Protein AF-A0A1I3Z027-F1 (afdb_monomer_lite)

Organism: NCBI:txid351675

Radius of gyration: 15.49 Å; chains: 1; bounding box: 41×36×34 Å

pLDDT: mean 84.32, std 16.2, range [37.09, 98.31]

Structure (mmCIF, N/CA/C/O backbone):
data_AF-A0A1I3Z027-F1
#
_entry.id   AF-A0A1I3Z027-F1
#
loop_
_atom_site.group_PDB
_atom_site.id
_atom_site.type_symbol
_atom_site.label_atom_id
_atom_site.label_alt_id
_atom_site.label_comp_id
_atom_site.label_asym_id
_atom_site.label_entity_id
_atom_site.label_seq_id
_atom_site.pdbx_PDB_ins_code
_atom_site.Cartn_x
_atom_site.Cartn_y
_atom_site.Cartn_z
_atom_site.occupancy
_atom_site.B_iso_or_equiv
_atom_site.auth_seq_id
_atom_site.auth_comp_id
_atom_site.auth_asym_id
_atom_site.auth_atom_id
_atom_site.pdbx_PDB_model_num
ATOM 1 N N . MET A 1 1 ? 26.909 11.891 -18.333 1.00 37.09 1 MET A N 1
ATOM 2 C CA . MET A 1 1 ? 25.879 11.552 -17.317 1.00 37.09 1 MET A CA 1
ATOM 3 C C . MET A 1 1 ? 26.572 11.018 -16.068 1.00 37.09 1 MET A C 1
ATOM 5 O O . MET A 1 1 ? 27.541 10.286 -16.215 1.00 37.09 1 MET A O 1
ATOM 9 N N . ALA A 1 2 ? 26.136 11.385 -14.858 1.00 42.16 2 ALA A N 1
ATOM 10 C CA . ALA A 1 2 ? 26.840 11.013 -13.625 1.00 42.16 2 ALA A CA 1
ATOM 11 C C . ALA A 1 2 ? 26.526 9.566 -13.189 1.00 42.16 2 ALA A C 1
ATOM 13 O O . ALA A 1 2 ? 25.468 9.297 -12.620 1.00 42.16 2 ALA A O 1
ATOM 14 N N . ASN A 1 3 ? 27.455 8.636 -13.429 1.00 51.16 3 ASN A N 1
ATOM 15 C CA . ASN A 1 3 ? 27.325 7.225 -13.046 1.00 51.16 3 ASN A CA 1
ATOM 16 C C . ASN A 1 3 ? 27.530 7.037 -11.527 1.00 51.16 3 ASN A C 1
ATOM 18 O O . ASN A 1 3 ? 28.598 6.641 -11.053 1.00 51.16 3 ASN A O 1
ATOM 22 N N . ARG A 1 4 ? 26.509 7.391 -10.736 1.00 54.00 4 ARG A N 1
ATOM 23 C CA . ARG A 1 4 ? 26.561 7.370 -9.268 1.00 54.00 4 ARG A CA 1
ATOM 24 C C . ARG A 1 4 ? 26.399 5.943 -8.732 1.00 54.00 4 ARG A C 1
ATOM 26 O O . ARG A 1 4 ? 25.314 5.552 -8.305 1.00 54.00 4 ARG A O 1
ATOM 33 N N . LYS A 1 5 ? 27.502 5.184 -8.752 1.00 47.44 5 LYS A N 1
ATOM 34 C CA . LYS A 1 5 ? 27.624 3.812 -8.223 1.00 47.44 5 LYS A CA 1
ATOM 35 C C . LYS A 1 5 ? 26.897 3.685 -6.865 1.00 47.44 5 LYS A C 1
ATOM 37 O O . LYS A 1 5 ? 27.190 4.472 -5.960 1.00 47.44 5 LYS A O 1
ATOM 42 N N . PRO A 1 6 ? 25.937 2.753 -6.704 1.00 50.47 6 PRO A N 1
ATOM 43 C CA . PRO A 1 6 ? 25.099 2.696 -5.508 1.00 50.47 6 PRO A CA 1
ATOM 44 C C . PRO A 1 6 ? 25.937 2.394 -4.259 1.00 50.47 6 PRO A C 1
ATOM 46 O O . PRO A 1 6 ? 26.822 1.537 -4.282 1.00 50.47 6 PRO A O 1
ATOM 49 N N . ARG A 1 7 ? 25.653 3.091 -3.149 1.00 51.59 7 ARG A N 1
ATOM 50 C CA . ARG A 1 7 ? 26.336 2.854 -1.867 1.00 51.59 7 ARG A CA 1
ATOM 51 C C . ARG A 1 7 ? 26.079 1.418 -1.395 1.00 51.59 7 ARG A C 1
ATOM 53 O O . ARG A 1 7 ? 24.927 1.019 -1.221 1.00 51.59 7 ARG A O 1
ATOM 60 N N . LYS A 1 8 ? 27.158 0.667 -1.145 1.00 39.97 8 LYS A N 1
ATOM 61 C CA . LYS A 1 8 ? 27.127 -0.693 -0.577 1.00 39.97 8 LYS A CA 1
ATOM 62 C C . LYS A 1 8 ? 26.311 -0.671 0.728 1.00 39.97 8 LYS A C 1
A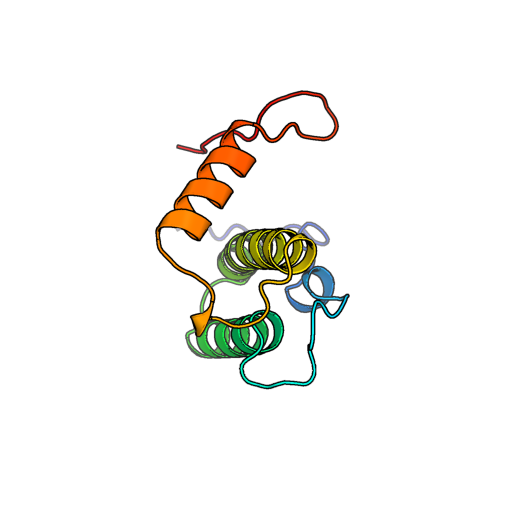TOM 64 O O . LYS A 1 8 ? 26.580 0.158 1.590 1.00 39.97 8 LYS A O 1
ATOM 69 N N . GLY A 1 9 ? 25.2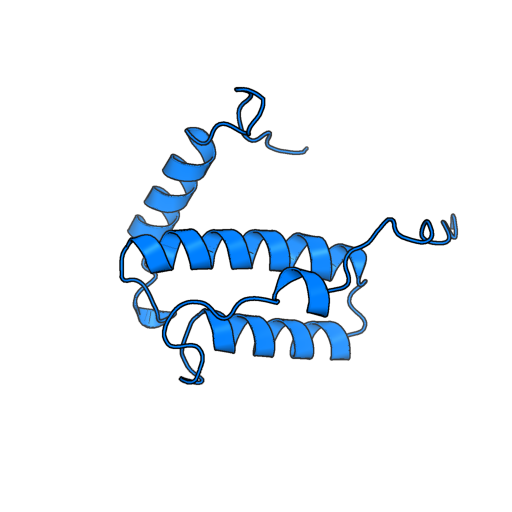76 -1.508 0.833 1.00 49.09 9 GLY A N 1
ATOM 70 C CA . GLY A 1 9 ? 24.365 -1.554 1.992 1.00 49.09 9 GLY A CA 1
ATOM 71 C C . GLY A 1 9 ? 23.294 -0.449 2.085 1.00 49.09 9 GLY A C 1
ATOM 72 O O . GLY A 1 9 ? 22.438 -0.515 2.956 1.00 49.09 9 GLY A O 1
ATOM 73 N N . SER A 1 10 ? 23.265 0.547 1.188 1.00 49.44 10 SER A N 1
ATOM 74 C CA . SER A 1 10 ? 22.276 1.649 1.236 1.00 49.44 10 SER A CA 1
ATOM 75 C C . SER A 1 10 ? 20.866 1.256 0.766 1.00 49.44 10 SER A C 1
ATOM 77 O O . SER A 1 10 ? 19.922 2.050 0.866 1.00 49.44 10 SER A O 1
ATOM 79 N N . PHE A 1 11 ? 20.705 0.059 0.208 1.00 49.56 11 PHE A N 1
ATOM 80 C CA . PHE A 1 11 ? 19.457 -0.404 -0.378 1.00 49.56 11 PHE A CA 1
ATOM 81 C C . PHE A 1 11 ? 19.124 -1.798 0.141 1.00 49.56 11 PHE A C 1
ATOM 83 O O . PHE A 1 11 ? 19.724 -2.766 -0.309 1.00 49.56 11 PHE A O 1
ATOM 90 N N . LEU A 1 12 ? 18.120 -1.882 1.026 1.00 56.69 12 LEU A N 1
ATOM 91 C CA . LEU A 1 12 ? 17.264 -3.067 1.086 1.00 56.69 12 LEU A CA 1
ATOM 92 C C . LEU A 1 12 ? 16.815 -3.371 -0.345 1.00 56.69 12 LEU A C 1
ATOM 94 O O . LEU A 1 12 ? 16.240 -2.494 -1.005 1.00 56.69 12 LEU A O 1
ATOM 98 N N . THR A 1 13 ? 17.113 -4.576 -0.808 1.00 65.31 13 THR A N 1
ATOM 99 C CA . THR A 1 13 ? 16.605 -5.127 -2.062 1.00 65.31 13 THR A CA 1
ATOM 100 C C . THR A 1 13 ? 15.084 -5.207 -2.013 1.00 65.31 13 THR A C 1
ATOM 102 O O . THR A 1 13 ? 14.482 -5.272 -0.939 1.00 65.31 13 THR A O 1
ATOM 105 N N . VAL A 1 14 ? 14.439 -5.277 -3.178 1.00 63.06 14 VAL A N 1
ATOM 106 C CA . VAL A 1 14 ? 13.000 -5.580 -3.264 1.00 63.06 14 VAL A CA 1
ATOM 107 C C . VAL A 1 14 ? 12.622 -6.801 -2.404 1.00 63.06 14 VAL A C 1
ATOM 109 O O . VAL A 1 14 ? 11.651 -6.734 -1.660 1.00 63.06 14 VAL A O 1
ATOM 112 N N . ALA A 1 15 ? 13.415 -7.878 -2.412 1.00 65.44 15 ALA A N 1
ATOM 113 C CA . ALA A 1 15 ? 13.130 -9.085 -1.627 1.00 65.44 15 ALA A CA 1
ATOM 114 C C . ALA A 1 15 ? 13.127 -8.848 -0.101 1.00 65.44 15 ALA A C 1
ATOM 116 O O . ALA A 1 15 ? 12.336 -9.457 0.618 1.00 65.44 15 ALA A O 1
ATOM 117 N N . GLU A 1 16 ? 13.968 -7.943 0.403 1.00 67.25 16 GLU A N 1
ATOM 118 C CA . GLU A 1 16 ? 14.031 -7.615 1.833 1.00 67.25 16 GLU A CA 1
ATOM 119 C C . GLU A 1 16 ? 12.890 -6.696 2.289 1.00 67.25 16 GLU A C 1
ATOM 121 O O . GLU A 1 16 ? 12.503 -6.748 3.456 1.00 67.25 16 GLU A O 1
ATOM 126 N N . VAL A 1 17 ? 12.318 -5.880 1.393 1.00 65.69 17 VAL A N 1
ATOM 127 C CA . VAL A 1 17 ? 11.206 -4.974 1.741 1.00 65.69 17 VAL A CA 1
ATOM 128 C C . VAL A 1 17 ? 9.862 -5.717 1.841 1.00 65.69 17 VAL A C 1
ATOM 130 O O . VAL A 1 17 ? 9.042 -5.354 2.682 1.00 65.69 17 VAL A O 1
ATOM 133 N N . TYR A 1 18 ? 9.647 -6.795 1.073 1.00 67.31 18 TYR A N 1
ATOM 134 C CA . TYR A 1 18 ? 8.390 -7.582 1.080 1.00 67.31 18 TYR A CA 1
ATOM 135 C C . TYR A 1 18 ? 8.505 -8.897 1.862 1.00 67.31 18 TYR A C 1
ATOM 137 O O . TYR A 1 18 ? 7.804 -9.863 1.587 1.00 67.31 18 TYR A O 1
ATOM 145 N N . ARG A 1 19 ? 9.397 -8.950 2.860 1.00 65.38 19 ARG A N 1
ATOM 146 C CA . ARG A 1 19 ? 9.729 -10.187 3.589 1.00 65.38 19 ARG A CA 1
ATOM 147 C C . ARG A 1 19 ? 8.581 -10.765 4.437 1.00 65.38 19 ARG A C 1
ATOM 149 O O . ARG A 1 19 ? 8.679 -11.908 4.874 1.00 65.38 19 ARG A O 1
ATOM 156 N N . LYS A 1 20 ? 7.506 -10.006 4.687 1.00 83.56 20 LYS A N 1
ATOM 157 C CA . LYS A 1 20 ? 6.314 -10.479 5.409 1.00 83.56 20 LYS A CA 1
ATOM 158 C C . LYS A 1 20 ? 5.102 -10.529 4.461 1.00 83.56 20 LYS A C 1
ATOM 160 O O . LYS A 1 20 ? 4.725 -9.481 3.942 1.00 83.56 20 LYS A O 1
ATOM 165 N N . PRO A 1 21 ? 4.466 -11.701 4.272 1.00 87.75 21 PRO A N 1
ATOM 166 C CA . PRO A 1 21 ? 3.170 -11.809 3.604 1.00 87.75 21 PRO A CA 1
ATOM 167 C C . PRO A 1 21 ? 2.075 -11.022 4.336 1.00 87.75 21 PRO A C 1
ATOM 169 O O . PRO A 1 21 ? 2.073 -10.950 5.568 1.00 87.75 21 PRO A O 1
ATOM 172 N N . VAL A 1 22 ? 1.138 -10.441 3.583 1.00 89.25 22 VAL A N 1
ATOM 173 C CA . VAL A 1 22 ? 0.061 -9.588 4.113 1.00 89.25 22 VAL A CA 1
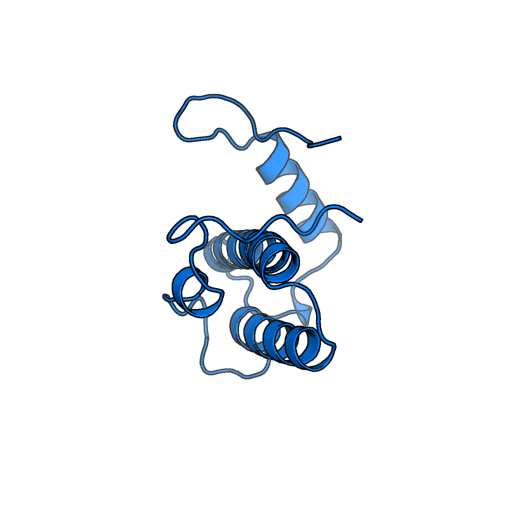ATOM 174 C C . VAL A 1 22 ? -1.274 -9.965 3.463 1.00 89.25 22 VAL A C 1
ATOM 176 O O . VAL A 1 22 ? -1.339 -10.149 2.249 1.00 89.25 22 VAL A O 1
ATOM 179 N N . GLY A 1 23 ? -2.337 -10.071 4.268 1.00 89.31 23 GLY A N 1
ATOM 180 C CA . GLY A 1 23 ? -3.658 -10.517 3.810 1.00 89.31 23 GLY A CA 1
ATOM 181 C C . GLY A 1 23 ? -3.664 -11.986 3.344 1.00 89.31 23 GLY A C 1
ATOM 182 O O . GLY A 1 23 ? -2.787 -12.756 3.746 1.00 89.31 23 GLY A O 1
ATOM 183 N N . PRO A 1 24 ? -4.623 -12.396 2.490 1.00 92.25 24 PRO A N 1
ATOM 184 C CA . PRO A 1 24 ? -4.675 -13.733 1.895 1.00 92.25 24 PRO A CA 1
ATOM 185 C C . PRO A 1 24 ? -3.600 -13.891 0.803 1.00 92.25 24 PRO A C 1
ATOM 187 O O . PRO A 1 24 ? -3.893 -14.014 -0.381 1.00 92.25 24 PRO A O 1
ATOM 190 N N . ALA A 1 25 ? -2.327 -13.879 1.203 1.00 86.75 25 ALA A N 1
ATOM 191 C CA . ALA A 1 25 ? -1.166 -13.804 0.311 1.00 86.75 25 ALA A CA 1
ATOM 192 C C . ALA A 1 25 ? -0.997 -14.991 -0.661 1.00 86.75 25 ALA A C 1
ATOM 194 O O . ALA A 1 25 ? -0.215 -14.891 -1.606 1.00 86.75 25 ALA A O 1
ATOM 195 N N . HIS A 1 26 ? -1.715 -16.095 -0.437 1.00 87.50 26 HIS A N 1
ATOM 196 C CA . HIS A 1 26 ? -1.772 -17.247 -1.341 1.00 87.50 26 HIS A CA 1
ATOM 197 C C . HIS A 1 26 ? -2.811 -17.084 -2.468 1.00 87.50 26 HIS A C 1
ATOM 199 O O . HIS A 1 26 ? -2.738 -17.806 -3.459 1.00 87.50 26 HIS A O 1
ATOM 205 N N . ASP A 1 27 ? -3.753 -16.138 -2.356 1.00 94.19 27 ASP A N 1
ATOM 206 C CA . ASP A 1 27 ? -4.715 -15.842 -3.421 1.00 94.19 27 ASP A CA 1
ATOM 207 C C . ASP A 1 27 ? -4.056 -14.948 -4.500 1.00 94.19 27 ASP A C 1
ATOM 209 O O . ASP A 1 27 ? -3.584 -13.849 -4.177 1.00 94.19 27 ASP A O 1
ATOM 213 N N . PRO A 1 28 ? -4.040 -15.355 -5.788 1.00 94.06 28 PRO A N 1
ATOM 214 C CA . PRO A 1 28 ? -3.390 -14.618 -6.880 1.00 94.06 28 PRO A CA 1
ATOM 215 C C . PRO A 1 28 ? -4.084 -13.300 -7.287 1.00 94.06 28 PRO A C 1
ATOM 217 O O . PRO A 1 28 ? -3.542 -12.562 -8.125 1.00 94.06 28 PRO A O 1
ATOM 220 N N . LYS A 1 29 ? -5.268 -13.010 -6.730 1.00 94.38 29 LYS A N 1
ATOM 221 C CA . LYS A 1 29 ? -6.031 -11.754 -6.844 1.00 94.38 29 LYS A CA 1
ATOM 222 C C . LYS A 1 29 ? -5.863 -10.845 -5.619 1.00 94.38 29 LYS A C 1
ATOM 224 O O . LYS A 1 29 ? -6.306 -9.696 -5.670 1.00 94.38 29 LYS A O 1
ATOM 229 N N . SER A 1 30 ? -5.251 -11.325 -4.531 1.00 95.62 30 SER A N 1
ATOM 230 C CA . SER A 1 30 ? -4.960 -10.493 -3.358 1.00 95.62 30 SER A CA 1
ATOM 231 C C . SER A 1 30 ? -4.056 -9.315 -3.730 1.00 95.62 30 SER A C 1
ATOM 233 O O . SER A 1 30 ? -3.174 -9.432 -4.586 1.00 95.62 30 SER A O 1
ATOM 235 N N . LEU A 1 31 ? -4.226 -8.173 -3.061 1.00 95.62 31 LEU A N 1
ATOM 236 C CA . LEU A 1 31 ? -3.400 -6.982 -3.289 1.00 95.62 31 LEU A CA 1
ATOM 237 C C . LEU A 1 31 ? -1.898 -7.283 -3.142 1.00 95.62 31 LEU A C 1
ATOM 239 O O . LEU A 1 31 ? -1.086 -6.750 -3.898 1.00 95.62 31 LEU A O 1
ATOM 243 N N . TYR A 1 32 ? -1.526 -8.167 -2.210 1.00 94.19 32 TYR A N 1
ATOM 244 C CA . TYR A 1 32 ? -0.141 -8.591 -1.996 1.00 94.19 32 TYR A CA 1
ATOM 245 C C . TYR A 1 32 ? 0.403 -9.429 -3.167 1.00 94.19 32 TYR A C 1
ATOM 247 O O . TYR A 1 32 ? 1.475 -9.121 -3.690 1.00 94.19 32 TYR A O 1
ATOM 255 N N . ALA A 1 33 ? -0.343 -10.429 -3.653 1.00 93.31 33 ALA A N 1
ATOM 256 C CA . ALA A 1 33 ? 0.069 -11.208 -4.824 1.00 93.31 33 ALA A CA 1
ATOM 257 C C . ALA A 1 33 ? 0.122 -10.351 -6.103 1.00 93.31 33 ALA A C 1
ATOM 259 O O . ALA A 1 33 ? 1.044 -10.488 -6.912 1.00 93.31 33 ALA A O 1
ATOM 260 N N . LEU A 1 34 ? -0.820 -9.416 -6.269 1.00 94.94 34 LEU A N 1
ATOM 261 C CA . LEU A 1 34 ? -0.811 -8.443 -7.365 1.00 94.94 34 LEU A CA 1
ATOM 262 C C . LEU A 1 34 ? 0.406 -7.507 -7.294 1.00 94.94 34 LEU A C 1
ATOM 264 O O . LEU A 1 34 ? 1.006 -7.227 -8.333 1.00 94.94 34 LEU A O 1
ATOM 268 N N . LEU A 1 35 ? 0.831 -7.089 -6.095 1.00 93.38 35 LEU A N 1
ATOM 269 C CA . LEU A 1 35 ? 2.055 -6.305 -5.914 1.00 93.38 35 LEU A CA 1
ATOM 270 C C . LEU A 1 35 ? 3.302 -7.084 -6.351 1.00 93.38 35 LEU A C 1
ATOM 272 O O . LEU A 1 35 ? 4.114 -6.547 -7.103 1.00 93.38 35 LEU A O 1
ATOM 276 N N . LEU A 1 36 ? 3.438 -8.349 -5.940 1.00 91.44 36 LEU A N 1
ATOM 277 C CA . LEU A 1 36 ? 4.562 -9.198 -6.355 1.00 91.44 36 LEU A CA 1
ATOM 278 C C . LEU A 1 36 ? 4.594 -9.397 -7.881 1.00 91.44 36 LEU A C 1
ATOM 280 O O . LEU A 1 36 ? 5.646 -9.247 -8.502 1.00 91.44 36 LEU A O 1
ATOM 284 N N . ARG A 1 37 ? 3.438 -9.650 -8.507 1.00 92.50 37 ARG A N 1
ATOM 285 C CA . ARG A 1 37 ? 3.317 -9.769 -9.974 1.00 92.50 37 ARG A CA 1
ATOM 286 C C . ARG A 1 37 ? 3.707 -8.473 -10.691 1.00 92.50 37 ARG A C 1
ATOM 288 O O . ARG A 1 37 ? 4.441 -8.518 -11.677 1.00 92.50 37 ARG A O 1
ATOM 295 N N . PHE A 1 38 ? 3.269 -7.321 -10.182 1.00 91.69 38 PHE A N 1
ATOM 296 C CA . PHE A 1 38 ? 3.626 -6.010 -10.728 1.00 91.69 38 PHE A CA 1
ATOM 297 C C . PHE A 1 38 ? 5.131 -5.720 -10.609 1.00 91.69 38 PHE A C 1
ATOM 299 O O . PHE A 1 38 ? 5.741 -5.245 -11.563 1.00 91.69 38 PHE A O 1
ATOM 306 N N . VAL A 1 39 ? 5.758 -6.061 -9.480 1.00 90.00 39 VAL A N 1
ATOM 307 C CA . VAL A 1 39 ? 7.213 -5.931 -9.271 1.00 90.00 39 VAL A CA 1
ATOM 308 C C . VAL A 1 39 ? 8.010 -6.708 -10.317 1.00 90.00 39 VAL A C 1
ATOM 310 O O . VAL A 1 39 ? 8.920 -6.143 -10.928 1.00 90.00 39 VAL A O 1
ATOM 313 N N . THR A 1 40 ? 7.659 -7.974 -10.551 1.00 90.44 40 THR A N 1
ATOM 314 C CA . THR A 1 40 ? 8.308 -8.819 -11.566 1.00 90.44 40 THR A CA 1
ATOM 315 C C . THR A 1 40 ? 8.149 -8.209 -12.962 1.00 90.44 40 THR A C 1
ATOM 317 O O . THR A 1 40 ? 9.146 -7.942 -13.631 1.00 90.44 40 THR A O 1
ATOM 320 N N . TRP A 1 41 ? 6.921 -7.825 -13.330 1.00 93.44 41 TRP A N 1
ATOM 321 C CA . TRP A 1 41 ? 6.601 -7.158 -14.599 1.00 93.44 41 TRP A CA 1
ATOM 322 C C . TRP A 1 41 ? 7.385 -5.850 -14.828 1.00 93.44 41 TRP A C 1
ATOM 324 O O . TRP A 1 41 ? 7.767 -5.537 -15.959 1.00 93.44 41 TRP A O 1
ATOM 334 N N . ARG A 1 42 ? 7.659 -5.066 -13.772 1.00 90.50 42 ARG A N 1
ATOM 335 C CA . ARG A 1 42 ? 8.498 -3.855 -13.867 1.00 90.50 42 ARG A CA 1
ATOM 336 C C . ARG A 1 42 ? 9.987 -4.202 -14.021 1.00 90.50 42 ARG A C 1
ATOM 338 O O . ARG A 1 42 ? 10.670 -3.537 -14.799 1.00 90.50 42 ARG A O 1
ATOM 345 N N . ARG A 1 43 ? 10.491 -5.228 -13.321 1.00 86.00 43 ARG A N 1
ATOM 346 C CA . ARG A 1 43 ? 11.896 -5.684 -13.410 1.00 86.00 43 ARG A CA 1
ATOM 347 C C . ARG A 1 43 ? 12.261 -6.190 -14.803 1.00 86.00 43 ARG A C 1
ATOM 349 O O . ARG A 1 43 ? 13.277 -5.763 -15.339 1.00 86.00 43 ARG A O 1
ATOM 356 N N . GLU A 1 44 ? 11.391 -6.987 -15.422 1.00 91.06 44 GLU A N 1
ATOM 357 C CA . GLU A 1 44 ? 11.507 -7.428 -16.828 1.00 91.06 44 GLU A CA 1
ATOM 358 C C . GLU A 1 44 ? 11.671 -6.260 -17.818 1.00 91.06 44 GLU A C 1
ATOM 360 O O . GLU A 1 44 ? 12.252 -6.412 -18.887 1.00 91.06 44 GLU A O 1
ATOM 365 N N . ARG A 1 45 ? 11.165 -5.073 -17.459 1.00 91.12 45 ARG A N 1
ATOM 366 C CA . ARG A 1 45 ? 11.199 -3.845 -18.271 1.00 91.12 45 ARG A CA 1
ATOM 367 C C . ARG A 1 45 ? 12.362 -2.922 -17.901 1.00 91.12 45 ARG A C 1
ATOM 369 O O . ARG A 1 45 ? 12.298 -1.725 -18.169 1.00 91.12 45 ARG A O 1
ATOM 376 N N . ASN A 1 46 ? 13.409 -3.461 -17.270 1.00 85.62 46 ASN A N 1
ATOM 377 C CA . ASN A 1 46 ? 14.626 -2.747 -16.867 1.00 85.62 46 ASN A CA 1
ATOM 378 C C . ASN A 1 46 ? 14.366 -1.498 -15.992 1.00 85.62 46 ASN A C 1
ATOM 380 O O . ASN A 1 46 ? 15.114 -0.519 -16.037 1.00 85.62 46 ASN A O 1
ATOM 384 N N . TRP A 1 47 ? 13.303 -1.510 -15.173 1.00 80.00 47 TRP A N 1
ATOM 385 C CA . TRP A 1 47 ? 13.042 -0.439 -14.203 1.00 80.00 47 TRP A CA 1
ATOM 386 C C . TRP A 1 47 ? 14.130 -0.417 -13.123 1.00 80.00 47 TRP A C 1
ATOM 388 O O . TRP A 1 47 ? 14.470 -1.458 -12.564 1.00 80.00 47 TRP A O 1
ATOM 398 N N . SER A 1 48 ? 14.662 0.769 -12.795 1.00 84.94 48 SER A N 1
ATOM 399 C CA . SER A 1 48 ? 15.762 0.874 -11.827 1.00 84.94 48 SER A CA 1
ATOM 400 C C . SER A 1 48 ? 15.353 0.341 -10.448 1.00 84.94 48 SER A C 1
ATOM 402 O O . SER A 1 48 ? 14.283 0.684 -9.940 1.00 84.94 48 SER A O 1
ATOM 404 N N . GLU A 1 49 ? 16.218 -0.454 -9.809 1.00 81.12 49 GLU A N 1
ATOM 405 C CA . GLU A 1 49 ? 15.948 -1.048 -8.486 1.00 81.12 49 GLU A CA 1
ATOM 406 C C . GLU A 1 49 ? 15.666 0.030 -7.418 1.00 81.12 49 GLU A C 1
ATOM 408 O O . GLU A 1 49 ? 14.850 -0.182 -6.525 1.00 81.12 49 GLU A O 1
ATOM 413 N N . THR A 1 50 ? 16.234 1.235 -7.555 1.00 82.69 50 THR A N 1
ATOM 414 C CA . THR A 1 50 ? 15.894 2.403 -6.720 1.00 82.69 50 THR A CA 1
ATOM 415 C C . THR A 1 50 ? 14.438 2.843 -6.908 1.00 82.69 50 THR A C 1
ATOM 417 O O . THR A 1 50 ? 13.737 3.079 -5.924 1.00 82.69 50 THR A O 1
ATOM 420 N N . THR A 1 51 ? 13.965 2.942 -8.155 1.00 84.75 51 THR A N 1
ATOM 421 C CA . THR A 1 51 ? 12.569 3.291 -8.476 1.00 84.75 51 THR A CA 1
ATOM 422 C C . THR A 1 51 ? 11.613 2.212 -7.974 1.00 84.75 51 THR A C 1
ATOM 424 O O . THR A 1 51 ? 10.606 2.538 -7.350 1.00 84.75 51 THR A O 1
ATOM 427 N N . LEU A 1 52 ? 11.956 0.939 -8.201 1.00 86.25 52 LEU A N 1
ATOM 428 C CA . LEU A 1 52 ? 11.195 -0.222 -7.735 1.00 86.25 52 LEU A CA 1
ATOM 429 C C . LEU A 1 52 ? 11.069 -0.225 -6.211 1.00 86.25 52 LEU A C 1
ATOM 431 O O . LEU A 1 52 ? 9.959 -0.254 -5.688 1.00 86.25 52 LEU A O 1
ATOM 435 N N . LYS A 1 53 ? 12.191 -0.103 -5.491 1.00 84.31 53 LYS A N 1
ATOM 436 C CA . LYS A 1 53 ? 12.213 -0.038 -4.025 1.00 84.31 53 LYS A CA 1
ATOM 437 C C . LYS A 1 53 ? 11.274 1.046 -3.493 1.00 84.31 53 LYS A C 1
ATOM 439 O O . LYS A 1 53 ? 10.495 0.763 -2.592 1.00 84.31 53 LYS A O 1
ATOM 444 N N . VAL A 1 54 ? 11.338 2.266 -4.035 1.00 85.38 54 VAL A N 1
ATOM 445 C CA . VAL A 1 54 ? 10.511 3.397 -3.572 1.00 85.38 54 VAL A CA 1
ATOM 446 C C . VAL A 1 54 ? 9.031 3.178 -3.893 1.00 85.38 54 VAL A C 1
ATOM 448 O O . VAL A 1 54 ? 8.199 3.263 -2.994 1.00 85.38 54 VAL A O 1
ATOM 451 N N . GLN A 1 55 ? 8.697 2.850 -5.145 1.00 87.50 55 GLN A N 1
ATOM 452 C CA . GLN A 1 55 ? 7.315 2.608 -5.571 1.00 87.50 55 GLN A CA 1
ATOM 453 C C . GLN A 1 55 ? 6.663 1.506 -4.732 1.00 87.50 55 GLN A C 1
ATOM 455 O O . GLN A 1 55 ? 5.615 1.711 -4.122 1.00 87.50 55 GLN A O 1
ATOM 460 N N . THR A 1 56 ? 7.307 0.344 -4.675 1.00 90.06 56 THR A N 1
ATOM 461 C CA . THR A 1 56 ? 6.743 -0.856 -4.064 1.00 90.06 56 THR A CA 1
ATOM 462 C C . THR A 1 56 ? 6.718 -0.755 -2.531 1.00 90.06 56 THR A C 1
ATOM 464 O O . THR A 1 56 ? 5.794 -1.281 -1.916 1.00 90.06 56 THR A O 1
ATOM 467 N N . HIS A 1 57 ? 7.616 0.022 -1.906 1.00 88.56 57 HIS A N 1
ATOM 468 C CA . HIS A 1 57 ? 7.523 0.394 -0.487 1.00 88.56 57 HIS A CA 1
ATOM 469 C C . HIS A 1 57 ? 6.231 1.174 -0.191 1.00 88.56 57 HIS A C 1
ATOM 471 O O . HIS A 1 57 ? 5.498 0.821 0.733 1.00 88.56 57 HIS A O 1
ATOM 477 N N . HIS A 1 58 ? 5.904 2.189 -1.000 1.00 89.56 58 HIS A N 1
ATOM 478 C CA . HIS A 1 58 ? 4.664 2.953 -0.830 1.00 89.56 58 HIS A CA 1
ATOM 479 C C . HIS A 1 58 ? 3.410 2.106 -1.093 1.00 89.56 58 HIS A C 1
ATOM 481 O O . HIS A 1 58 ? 2.438 2.213 -0.344 1.00 89.56 58 HIS A O 1
ATOM 487 N N . THR A 1 59 ? 3.428 1.225 -2.100 1.00 92.88 59 THR A N 1
ATOM 488 C CA . THR A 1 59 ? 2.304 0.305 -2.348 1.00 92.88 59 THR A CA 1
ATOM 489 C C . THR A 1 59 ? 2.146 -0.724 -1.226 1.00 92.88 59 THR A C 1
ATOM 491 O O . THR A 1 59 ? 1.027 -1.001 -0.816 1.00 92.88 59 THR A O 1
ATOM 494 N N . TYR A 1 60 ? 3.234 -1.247 -0.659 1.00 93.50 60 TYR A N 1
ATOM 495 C CA . TYR A 1 60 ? 3.168 -2.164 0.483 1.00 93.50 60 TYR A CA 1
ATOM 496 C C . TYR A 1 60 ? 2.612 -1.485 1.747 1.00 93.50 60 TYR A C 1
ATOM 498 O O . TYR A 1 60 ? 1.791 -2.078 2.445 1.00 93.50 60 TYR A O 1
ATOM 506 N N . HIS A 1 61 ? 2.955 -0.216 2.002 1.00 92.69 61 HIS A N 1
ATOM 507 C CA . HIS A 1 61 ? 2.322 0.565 3.074 1.00 92.69 61 HIS A CA 1
ATOM 508 C C . HIS A 1 61 ? 0.817 0.786 2.856 1.00 92.69 61 HIS A C 1
ATOM 510 O O . HIS A 1 61 ? 0.052 0.690 3.816 1.00 92.69 61 HIS A O 1
ATOM 516 N N . PHE A 1 62 ? 0.372 0.992 1.611 1.00 95.81 62 PHE A N 1
ATOM 517 C CA . PHE A 1 62 ? -1.058 1.000 1.286 1.00 95.81 62 PHE A CA 1
ATOM 518 C C . PHE A 1 62 ? -1.723 -0.354 1.581 1.00 95.81 62 PHE A C 1
ATOM 520 O O . PHE A 1 62 ? -2.809 -0.383 2.150 1.00 95.81 62 PHE A O 1
ATOM 527 N N . ILE A 1 63 ? -1.070 -1.476 1.260 1.00 95.81 63 ILE A N 1
ATOM 528 C CA . ILE A 1 63 ? -1.618 -2.825 1.496 1.00 95.81 63 ILE A CA 1
ATOM 529 C C . ILE A 1 63 ? -1.724 -3.149 2.990 1.00 95.81 63 ILE A C 1
ATOM 531 O O . ILE A 1 63 ? -2.720 -3.740 3.404 1.00 95.81 63 ILE A O 1
ATOM 535 N N . LEU A 1 64 ? -0.752 -2.733 3.810 1.00 95.12 64 LEU A N 1
ATOM 536 C CA . LEU A 1 64 ? -0.852 -2.829 5.273 1.00 95.12 64 LEU A CA 1
ATOM 537 C C . LEU A 1 64 ? -2.075 -2.054 5.789 1.00 95.12 64 LEU A C 1
ATOM 539 O O . LEU A 1 64 ? -2.918 -2.618 6.484 1.00 95.12 64 LEU A O 1
ATOM 543 N N . TRP A 1 65 ? -2.224 -0.796 5.366 1.00 96.50 65 TRP A N 1
ATOM 544 C CA . TRP A 1 65 ? -3.365 0.051 5.721 1.00 96.50 65 TRP A CA 1
ATOM 545 C C . TRP A 1 65 ? -4.713 -0.506 5.219 1.00 96.50 65 TRP A C 1
ATOM 547 O O . TRP A 1 65 ? -5.729 -0.393 5.904 1.00 96.50 65 TRP A O 1
ATOM 557 N N . ALA A 1 66 ? -4.748 -1.131 4.044 1.00 97.31 66 ALA A N 1
ATOM 558 C CA . ALA A 1 66 ? -5.939 -1.789 3.508 1.00 97.31 66 ALA A CA 1
ATOM 559 C C . ALA A 1 66 ? -6.304 -3.042 4.331 1.00 97.31 66 ALA A C 1
ATOM 561 O O . ALA A 1 66 ? -7.457 -3.228 4.720 1.00 97.31 66 ALA A O 1
ATOM 562 N N . THR A 1 67 ? -5.295 -3.837 4.697 1.00 95.62 67 THR A N 1
ATOM 563 C CA . THR A 1 67 ? -5.418 -5.072 5.490 1.00 95.62 67 THR A CA 1
ATOM 564 C C . THR A 1 67 ? -5.954 -4.818 6.898 1.00 95.62 67 THR A C 1
ATOM 566 O O . THR A 1 67 ? -6.855 -5.525 7.338 1.00 95.62 67 THR A O 1
ATOM 569 N N . GLU A 1 68 ? -5.502 -3.752 7.569 1.00 95.69 68 GLU A N 1
ATOM 570 C CA . GLU A 1 68 ? -6.076 -3.259 8.840 1.00 95.69 68 GLU A CA 1
ATOM 571 C C . GLU A 1 68 ? -7.592 -2.975 8.769 1.00 95.69 68 GLU A C 1
ATOM 573 O O . GLU A 1 68 ? -8.244 -2.821 9.800 1.00 95.69 68 GLU A O 1
ATOM 578 N N . ARG A 1 69 ? -8.150 -2.842 7.559 1.00 95.94 69 ARG A N 1
ATOM 579 C CA . ARG A 1 69 ? -9.539 -2.441 7.280 1.00 95.94 69 ARG A CA 1
ATOM 580 C C 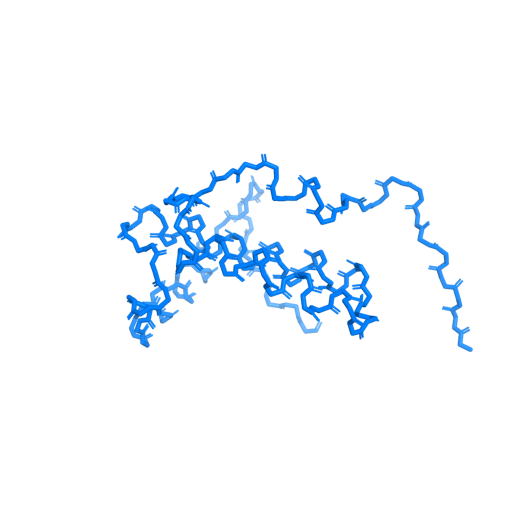. ARG A 1 69 ? -10.326 -3.525 6.533 1.00 95.94 69 ARG A C 1
ATOM 582 O O . ARG A 1 69 ? -11.415 -3.242 6.044 1.00 95.94 69 ARG A O 1
ATOM 589 N N . GLY A 1 70 ? -9.786 -4.745 6.449 1.00 96.38 70 GLY A N 1
ATOM 590 C CA . GLY A 1 70 ? -10.420 -5.885 5.776 1.00 96.38 70 GLY A CA 1
ATOM 591 C C . GLY A 1 70 ? -10.447 -5.800 4.245 1.00 96.38 70 GLY A C 1
ATOM 592 O O . GLY A 1 70 ? -11.166 -6.567 3.614 1.00 96.38 70 GLY A O 1
ATOM 593 N N . LEU A 1 71 ? -9.694 -4.873 3.647 1.00 97.44 71 LEU A N 1
ATOM 594 C CA . LEU A 1 71 ? -9.632 -4.664 2.200 1.00 97.44 71 LEU A CA 1
ATOM 595 C C . LEU A 1 71 ? -8.472 -5.486 1.627 1.00 97.44 71 LEU A C 1
ATOM 597 O O . LEU A 1 71 ? -7.303 -5.177 1.878 1.00 97.44 71 LEU A O 1
ATOM 601 N N . TYR A 1 72 ? -8.792 -6.540 0.874 1.00 96.75 72 TYR A N 1
ATOM 602 C CA . TYR A 1 72 ? -7.822 -7.567 0.478 1.00 96.75 72 TYR A CA 1
ATOM 603 C C . TYR A 1 72 ? -7.638 -7.705 -1.033 1.00 96.75 72 TYR A C 1
ATOM 605 O O . TYR A 1 72 ? -6.585 -8.187 -1.463 1.00 96.75 72 TYR A O 1
ATOM 613 N N . TYR A 1 73 ? -8.610 -7.272 -1.836 1.00 96.81 73 TYR A N 1
ATOM 614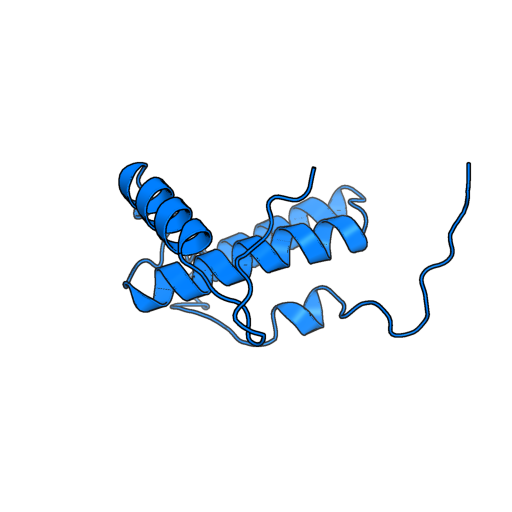 C CA . TYR A 1 73 ? -8.627 -7.443 -3.286 1.00 96.81 73 TYR A CA 1
ATOM 615 C C . TYR A 1 73 ? -8.685 -6.094 -4.005 1.00 96.81 73 TYR A C 1
ATOM 617 O O . TYR A 1 73 ? -9.220 -5.111 -3.500 1.00 96.81 73 TYR A O 1
ATOM 625 N N . ALA A 1 74 ? -8.158 -6.039 -5.230 1.00 94.00 74 ALA A N 1
ATOM 626 C CA . ALA A 1 74 ? -8.179 -4.808 -6.028 1.00 94.00 74 ALA A CA 1
ATOM 627 C C . ALA A 1 74 ? -9.602 -4.332 -6.384 1.00 94.00 74 ALA A C 1
ATOM 629 O O . ALA A 1 74 ? -9.808 -3.136 -6.562 1.00 94.00 74 ALA A O 1
ATOM 630 N N . ALA A 1 75 ? -10.577 -5.248 -6.446 1.00 94.56 75 ALA A N 1
ATOM 631 C CA . ALA A 1 75 ? -11.985 -4.926 -6.688 1.00 94.56 75 ALA A CA 1
ATOM 632 C C . ALA A 1 75 ? -12.634 -4.141 -5.530 1.00 94.56 75 ALA A C 1
ATOM 634 O O . ALA A 1 75 ? -13.550 -3.357 -5.767 1.00 94.56 75 ALA A O 1
ATOM 635 N N . ASP A 1 76 ? -12.127 -4.296 -4.302 1.00 94.75 76 ASP A N 1
ATOM 636 C CA . ASP A 1 76 ? -12.640 -3.602 -3.115 1.00 94.75 76 ASP A CA 1
ATOM 637 C C . ASP A 1 76 ? -12.234 -2.112 -3.105 1.00 94.75 76 ASP A C 1
ATOM 639 O O . ASP A 1 76 ? -12.811 -1.299 -2.381 1.00 94.75 76 ASP A O 1
ATOM 643 N N . ILE A 1 77 ? -11.207 -1.732 -3.879 1.00 96.88 77 ILE A N 1
ATOM 644 C CA . ILE A 1 77 ? -10.545 -0.424 -3.789 1.00 96.88 77 ILE A CA 1
ATOM 645 C C . ILE A 1 77 ? -11.276 0.628 -4.629 1.00 96.88 77 ILE A C 1
ATOM 647 O O . ILE A 1 77 ? -10.936 0.925 -5.773 1.00 96.88 77 ILE A O 1
ATOM 651 N N . THR A 1 78 ? -12.286 1.235 -4.013 1.00 97.94 78 THR A N 1
ATOM 652 C CA . THR A 1 78 ? -13.081 2.325 -4.594 1.00 97.94 78 THR A CA 1
ATOM 653 C C . THR A 1 78 ? -12.443 3.710 -4.394 1.00 97.94 78 THR A C 1
ATOM 655 O O . THR A 1 78 ? -11.576 3.914 -3.541 1.00 97.94 78 THR A O 1
ATOM 658 N N . ARG A 1 79 ? -12.909 4.717 -5.150 1.00 97.44 79 ARG A N 1
ATOM 659 C CA . ARG A 1 79 ? -12.441 6.115 -5.034 1.00 97.44 79 ARG A CA 1
ATOM 660 C C . ARG A 1 79 ? -12.533 6.676 -3.590 1.00 97.44 79 ARG A C 1
ATOM 662 O O . ARG A 1 79 ? -11.519 7.202 -3.132 1.00 97.44 79 ARG A O 1
ATOM 669 N N . PRO A 1 80 ? -13.628 6.483 -2.819 1.00 98.31 80 PRO A N 1
ATOM 670 C CA . PRO A 1 80 ? -13.687 6.897 -1.409 1.00 98.31 80 PRO A CA 1
ATOM 671 C C . PRO A 1 80 ? -12.663 6.214 -0.486 1.00 98.31 80 PRO A C 1
ATOM 673 O O . PRO A 1 80 ? -12.255 6.791 0.523 1.00 98.31 80 PRO A O 1
ATOM 676 N N . ILE A 1 81 ? -12.217 4.994 -0.809 1.00 98.19 81 ILE A N 1
ATOM 677 C CA . ILE A 1 81 ? -11.156 4.299 -0.061 1.00 98.19 81 ILE A CA 1
ATOM 678 C C . ILE A 1 81 ? -9.794 4.949 -0.331 1.00 98.19 81 ILE A C 1
ATOM 680 O O . ILE A 1 81 ? -9.022 5.154 0.607 1.00 98.19 81 ILE A O 1
ATOM 684 N N . LEU A 1 82 ? -9.522 5.350 -1.576 1.00 97.75 82 LEU A N 1
ATOM 685 C CA . LEU A 1 82 ? -8.311 6.097 -1.930 1.00 97.75 82 LEU A CA 1
ATOM 686 C C . LEU A 1 82 ? -8.281 7.487 -1.269 1.00 97.75 82 LEU A C 1
ATOM 688 O O . LEU A 1 82 ? -7.251 7.876 -0.723 1.00 97.75 82 LEU A O 1
ATOM 692 N N . GLU A 1 83 ? -9.412 8.196 -1.222 1.00 97.94 83 GLU A N 1
ATOM 693 C CA . GLU A 1 83 ? -9.542 9.473 -0.495 1.00 97.94 83 GLU A CA 1
ATOM 694 C C . GLU A 1 83 ? -9.341 9.291 1.022 1.00 97.94 83 GLU A C 1
ATOM 696 O O . GLU A 1 83 ? -8.655 10.087 1.672 1.00 97.94 83 GLU A O 1
ATOM 701 N N . ARG A 1 84 ? -9.854 8.194 1.602 1.00 98.00 84 ARG A N 1
ATOM 702 C CA . ARG A 1 84 ? -9.606 7.835 3.009 1.00 98.00 84 ARG A CA 1
ATOM 703 C C . ARG A 1 84 ? -8.124 7.528 3.272 1.00 98.00 84 ARG A C 1
ATOM 705 O O . ARG A 1 84 ? -7.617 7.906 4.329 1.00 98.00 84 ARG A O 1
ATOM 712 N N . TYR A 1 85 ? -7.419 6.902 2.326 1.00 97.69 85 TYR A N 1
ATOM 713 C CA . TYR A 1 85 ? -5.972 6.679 2.420 1.00 97.69 85 TYR A CA 1
ATOM 714 C C . TYR A 1 85 ? -5.177 7.987 2.310 1.00 97.69 85 TYR A C 1
ATOM 716 O O . TYR A 1 85 ? -4.293 8.232 3.126 1.00 97.69 85 TYR A O 1
ATOM 724 N N . GLN A 1 86 ? -5.537 8.883 1.385 1.00 96.19 86 GLN A N 1
ATOM 725 C CA . GLN A 1 86 ? -4.937 10.221 1.286 1.00 96.19 86 GLN A CA 1
ATOM 726 C C . GLN A 1 86 ? -5.104 11.015 2.592 1.00 96.19 86 GLN A C 1
ATOM 728 O O . GLN A 1 86 ? -4.130 11.569 3.106 1.00 96.19 86 GLN A O 1
ATOM 733 N N . ARG A 1 87 ? -6.303 11.002 3.196 1.00 96.38 87 ARG A N 1
ATOM 734 C CA . ARG A 1 87 ? -6.547 11.634 4.504 1.00 96.38 87 ARG A CA 1
ATOM 735 C C . ARG A 1 87 ? -5.742 10.983 5.634 1.00 96.38 87 ARG A C 1
ATOM 737 O O . ARG A 1 87 ? -5.271 11.691 6.520 1.00 96.38 87 ARG A O 1
ATOM 744 N N . HIS A 1 88 ? -5.545 9.664 5.600 1.00 95.50 88 HIS A N 1
ATOM 745 C CA . HIS A 1 88 ? -4.647 8.979 6.532 1.00 95.50 88 HIS A CA 1
ATOM 746 C C . HIS A 1 88 ? -3.191 9.444 6.369 1.00 95.50 88 HIS A C 1
ATOM 748 O O . HIS A 1 88 ? -2.574 9.797 7.368 1.00 95.50 88 HIS A O 1
ATOM 754 N N . LEU A 1 89 ? -2.662 9.521 5.141 1.00 94.75 89 LEU A N 1
ATOM 755 C CA . LEU A 1 89 ? -1.294 9.994 4.883 1.00 94.75 89 LEU A CA 1
ATOM 756 C C . LEU A 1 89 ? -1.077 11.456 5.307 1.00 94.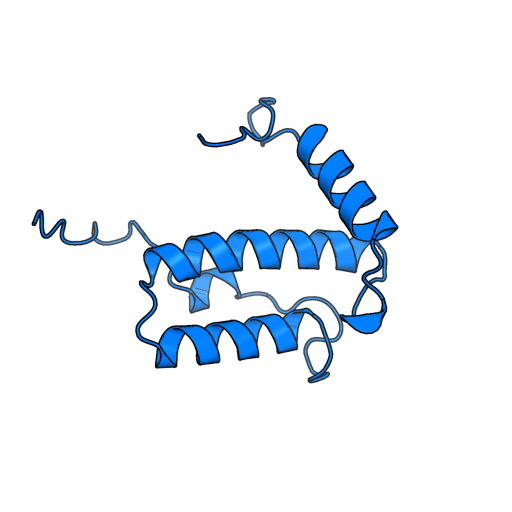75 89 LEU A C 1
ATOM 758 O O . LEU A 1 89 ? -0.011 11.779 5.821 1.00 94.75 89 LEU A O 1
ATOM 762 N N . PHE A 1 90 ? -2.084 12.321 5.146 1.00 93.25 90 PHE A N 1
ATOM 763 C CA . PHE A 1 90 ? -2.039 13.713 5.614 1.00 93.25 90 PHE A CA 1
ATOM 764 C C . PHE A 1 90 ? -1.972 13.825 7.148 1.00 93.25 90 PHE A C 1
ATOM 766 O O . PHE A 1 90 ? -1.254 14.665 7.689 1.00 93.25 90 PHE A O 1
ATOM 773 N N . LEU A 1 91 ? -2.702 12.964 7.864 1.00 94.19 91 LEU A N 1
ATOM 774 C CA . LEU A 1 91 ? -2.691 12.924 9.330 1.00 94.19 91 LEU A CA 1
ATOM 775 C C . LEU A 1 91 ? -1.503 12.127 9.903 1.00 94.19 91 LEU A C 1
ATOM 777 O O . LEU A 1 91 ? -1.187 12.277 11.085 1.00 94.19 91 LEU A O 1
ATOM 781 N N . TYR A 1 92 ? -0.844 11.297 9.087 1.00 92.50 92 TYR A N 1
ATOM 782 C CA . TYR A 1 92 ? 0.222 10.393 9.508 1.00 92.50 92 TYR A CA 1
ATOM 783 C C . TYR A 1 92 ? 1.435 11.142 10.066 1.00 92.50 92 TYR A C 1
ATOM 785 O O . TYR A 1 92 ? 2.054 11.975 9.396 1.00 92.50 92 TYR A O 1
ATOM 793 N N . ARG A 1 93 ? 1.824 10.772 11.290 1.00 92.19 93 ARG A N 1
ATOM 794 C CA . ARG A 1 93 ? 3.046 11.236 11.947 1.00 92.19 93 ARG A CA 1
ATOM 795 C C . ARG A 1 93 ? 4.085 10.124 11.956 1.00 92.19 93 ARG A C 1
ATOM 797 O O . ARG A 1 93 ? 3.797 8.979 12.298 1.00 92.19 93 ARG A O 1
ATOM 804 N N . LYS A 1 94 ? 5.304 10.477 11.558 1.00 90.50 94 LYS A N 1
ATOM 805 C CA . LYS A 1 94 ? 6.481 9.600 11.597 1.00 90.50 94 LYS A CA 1
ATOM 806 C C . LYS A 1 94 ? 6.883 9.363 13.060 1.00 90.50 94 LYS A C 1
ATOM 808 O O . LYS A 1 94 ? 6.450 10.081 13.957 1.00 90.50 94 LYS A O 1
ATOM 813 N N . LYS A 1 95 ? 7.799 8.416 13.308 1.00 88.06 95 LYS A N 1
ATOM 814 C CA . LYS A 1 95 ? 8.331 8.139 14.663 1.00 88.06 95 LYS A CA 1
ATOM 815 C C . LYS A 1 95 ? 8.926 9.363 15.381 1.00 88.06 95 LYS A C 1
ATOM 817 O O . LYS A 1 95 ? 9.034 9.336 16.597 1.00 88.06 95 LYS A O 1
ATOM 822 N N . ASN A 1 96 ? 9.306 10.412 14.650 1.00 89.12 96 ASN A N 1
ATOM 823 C CA . ASN A 1 96 ? 9.815 11.672 15.191 1.00 89.12 96 ASN A CA 1
ATOM 824 C C . ASN A 1 96 ? 8.747 12.788 15.285 1.00 89.12 96 ASN A C 1
ATOM 826 O O . ASN A 1 96 ? 9.105 13.957 15.235 1.00 89.12 96 ASN A O 1
ATOM 830 N N . GLY A 1 97 ? 7.450 12.456 15.336 1.00 90.12 97 GLY A N 1
ATOM 831 C CA . GLY A 1 97 ? 6.331 13.409 15.469 1.00 90.12 97 GLY A CA 1
ATOM 832 C C . GLY A 1 97 ? 5.982 14.198 14.196 1.00 90.12 97 GLY A C 1
ATOM 833 O O . GLY A 1 97 ? 4.824 14.547 13.971 1.00 90.12 97 GLY A O 1
ATOM 834 N N . GLU A 1 98 ? 6.960 14.422 13.325 1.00 89.88 98 GLU A N 1
ATOM 835 C CA . GLU A 1 98 ? 6.817 15.153 12.065 1.00 89.88 98 GLU A CA 1
ATOM 836 C C . GLU A 1 98 ? 5.818 14.504 11.078 1.00 89.88 98 GLU A C 1
ATOM 838 O O . GLU A 1 98 ? 5.746 13.271 10.994 1.00 89.88 98 GLU A O 1
ATOM 843 N N . PRO A 1 99 ? 5.090 15.294 10.260 1.00 91.81 99 PRO A N 1
ATOM 844 C CA . PRO A 1 99 ? 4.178 14.773 9.242 1.00 91.81 99 PRO A CA 1
ATOM 845 C C . PRO A 1 99 ? 4.920 14.059 8.104 1.00 91.81 99 PRO A C 1
ATOM 847 O O . PRO A 1 99 ? 6.129 14.237 7.896 1.00 91.81 99 PRO A O 1
ATOM 850 N N . LEU A 1 100 ? 4.191 13.272 7.312 1.00 89.06 100 LEU A N 1
ATOM 851 C CA . LEU A 1 100 ? 4.693 12.829 6.013 1.00 89.06 100 LEU A CA 1
ATOM 852 C C . LEU A 1 100 ? 4.838 14.046 5.080 1.00 89.06 100 LEU A C 1
ATOM 854 O O . LEU A 1 100 ? 3.889 14.794 4.873 1.00 89.06 100 LEU A O 1
ATOM 858 N N . SER A 1 101 ? 6.035 14.260 4.531 1.00 81.62 101 SER A N 1
ATOM 859 C CA . SER A 1 101 ? 6.303 15.377 3.617 1.00 81.62 101 SER A CA 1
ATOM 860 C C . SER A 1 101 ? 5.975 14.972 2.180 1.00 81.62 101 SER A C 1
ATOM 862 O O . SER A 1 101 ? 6.452 13.942 1.698 1.00 81.62 101 SER A O 1
ATOM 864 N N . THR A 1 102 ? 5.194 15.800 1.484 1.00 75.62 102 THR A N 1
ATOM 865 C CA . THR A 1 102 ? 5.116 15.776 0.021 1.00 75.62 102 THR A CA 1
ATOM 866 C C . THR A 1 102 ? 6.459 16.226 -0.535 1.00 75.62 102 THR A C 1
ATOM 868 O O . THR A 1 102 ? 6.838 17.388 -0.388 1.00 75.62 102 THR A O 1
ATOM 871 N N . ARG A 1 103 ? 7.193 15.302 -1.154 1.00 65.88 103 ARG A N 1
ATOM 872 C CA . ARG A 1 103 ? 8.473 15.615 -1.779 1.00 65.88 103 ARG A CA 1
ATOM 873 C C . ARG A 1 103 ? 8.248 16.187 -3.180 1.00 65.88 103 ARG A C 1
ATOM 875 O O . ARG A 1 103 ? 7.961 15.424 -4.102 1.00 65.88 103 ARG A O 1
ATOM 882 N N . THR A 1 104 ? 8.404 17.502 -3.289 1.00 41.47 104 THR A N 1
ATOM 883 C CA . THR A 1 104 ? 8.652 18.231 -4.543 1.00 41.47 104 THR A CA 1
ATOM 884 C C . THR A 1 104 ? 10.004 17.830 -5.151 1.00 41.47 104 THR A C 1
ATOM 886 O O . THR A 1 104 ? 10.902 17.400 -4.383 1.00 41.47 104 THR A O 1
#

Foldseek 3Di:
DDPPDDDDPPDDFPCRLLVDQADPNVDCQWLNVVLVVVLVVCVVVVNDRVVSRVVSNVSVVVRNVCRVVVNTGPVSDDPVNVVVVVVCQQVDADPVRDGDDDDD

Sequence (104 aa):
MANRKPRKGSFLTVAEVYRKPVGPAHDPKSLYALLLRFVTWRRERNWSETTLKVQTHHTYHFILWATERGLYYAADITRPILERYQRHLFLYRKKNGEPLSTRT

InterPro domains:
  IPR010998 Integrase/recombinase, N-terminal [G3DSA:1.10.150.130] (26-104)
  IPR044068 Core-binding (CB) domain [PS51900] (29-104)

Secondary structure (DSSP, 8-state):
-----PPTTS---HHHHT-S--SSTTSTTBHHHHHHHHHHHHHTTT--HHHHHHHHHHHHHHHHHHHTTT--BGGG--HHHHHHHHHHHHH-B-TTSPBPP---